Protein AF-A0A060C086-F1 (afdb_monomer)

Structure (mmCIF, N/CA/C/O backbone):
data_AF-A0A060C086-F1
#
_entry.id   AF-A0A060C086-F1
#
loop_
_atom_site.group_PDB
_atom_site.id
_atom_site.type_symbol
_atom_site.label_atom_id
_atom_site.label_alt_id
_atom_site.label_comp_id
_atom_site.label_asym_id
_atom_site.label_entity_id
_atom_site.label_seq_id
_atom_site.pdbx_PDB_ins_code
_atom_site.Cartn_x
_atom_site.Cartn_y
_atom_site.Cartn_z
_atom_site.occupancy
_atom_site.B_iso_or_equiv
_atom_site.auth_seq_id
_atom_site.auth_comp_id
_atom_site.auth_asym_id
_atom_site.auth_atom_id
_atom_site.pdbx_PDB_model_num
ATOM 1 N N . SER A 1 1 ? 16.767 -8.357 -11.569 1.00 62.69 1 SER A N 1
ATOM 2 C CA . SER A 1 1 ? 16.244 -6.981 -11.435 1.00 62.69 1 SER A CA 1
ATOM 3 C C . SER A 1 1 ? 14.722 -6.925 -11.527 1.00 62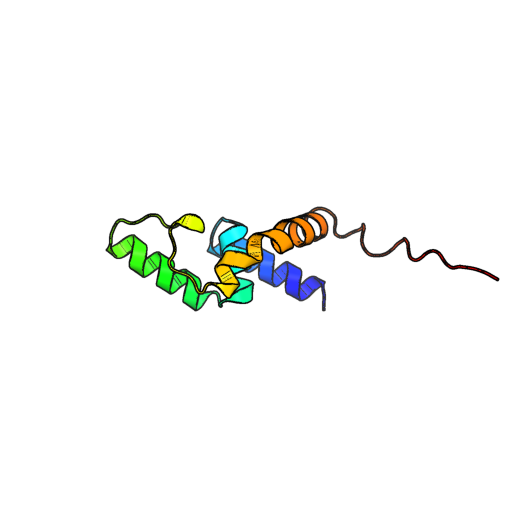.69 1 SER A C 1
ATOM 5 O O . SER A 1 1 ? 14.118 -6.390 -10.618 1.00 62.69 1 SER A O 1
ATOM 7 N N . THR A 1 2 ? 14.071 -7.550 -12.515 1.00 69.44 2 THR A N 1
ATOM 8 C CA . THR A 1 2 ? 12.589 -7.631 -12.570 1.00 69.44 2 THR A CA 1
ATOM 9 C C . THR A 1 2 ? 12.022 -8.765 -11.712 1.00 69.44 2 THR A C 1
ATOM 11 O O . THR A 1 2 ? 11.110 -8.552 -10.924 1.00 69.44 2 THR A O 1
ATOM 14 N N . ARG A 1 3 ? 12.624 -9.961 -11.786 1.00 73.69 3 ARG A N 1
ATOM 15 C CA . ARG A 1 3 ? 12.172 -11.146 -11.035 1.00 73.69 3 ARG A CA 1
ATOM 16 C C . ARG A 1 3 ? 12.162 -10.935 -9.517 1.00 73.69 3 ARG A C 1
ATOM 18 O O . ARG A 1 3 ? 11.155 -11.193 -8.887 1.00 73.69 3 ARG A O 1
ATOM 25 N N . ALA A 1 4 ? 13.226 -10.357 -8.959 1.00 79.25 4 ALA A N 1
ATOM 26 C CA . ALA A 1 4 ? 13.299 -10.057 -7.526 1.00 79.25 4 ALA A CA 1
ATOM 27 C C . ALA A 1 4 ? 12.222 -9.057 -7.059 1.00 79.25 4 ALA A C 1
ATOM 29 O O . ALA A 1 4 ? 11.703 -9.192 -5.957 1.00 79.25 4 ALA A O 1
ATOM 30 N N . ALA A 1 5 ? 11.861 -8.073 -7.893 1.00 77.81 5 ALA A N 1
ATOM 31 C CA . ALA A 1 5 ? 10.779 -7.142 -7.580 1.00 77.81 5 ALA A CA 1
ATOM 32 C C . ALA A 1 5 ? 9.408 -7.839 -7.609 1.00 77.81 5 ALA A C 1
ATOM 34 O O . ALA A 1 5 ? 8.577 -7.590 -6.740 1.00 77.81 5 ALA A O 1
ATOM 35 N N . LEU A 1 6 ? 9.195 -8.752 -8.565 1.00 80.31 6 LEU A N 1
ATOM 36 C CA . LEU A 1 6 ? 7.991 -9.585 -8.643 1.00 80.31 6 LEU A CA 1
ATOM 37 C C . LEU A 1 6 ? 7.885 -10.542 -7.446 1.00 80.31 6 LEU A C 1
ATOM 39 O O . LEU A 1 6 ? 6.833 -10.621 -6.818 1.00 80.31 6 LEU A O 1
ATOM 43 N N . ASP A 1 7 ? 8.980 -11.212 -7.083 1.00 86.00 7 ASP A N 1
ATOM 44 C CA . ASP A 1 7 ? 9.049 -12.093 -5.913 1.00 86.00 7 ASP A CA 1
ATOM 45 C C . ASP A 1 7 ? 8.752 -11.312 -4.622 1.00 86.00 7 ASP A C 1
ATOM 47 O O . ASP A 1 7 ? 8.007 -11.779 -3.757 1.00 86.00 7 ASP A O 1
ATOM 51 N N . TYR A 1 8 ? 9.274 -10.085 -4.510 1.00 89.12 8 TYR A N 1
ATOM 52 C CA . TYR A 1 8 ? 8.999 -9.216 -3.371 1.00 89.12 8 TYR A CA 1
ATOM 53 C C . TYR A 1 8 ? 7.532 -8.764 -3.321 1.00 89.12 8 TYR A C 1
ATOM 55 O O . TYR A 1 8 ? 6.907 -8.845 -2.266 1.00 89.12 8 TYR A O 1
ATOM 63 N N . LEU A 1 9 ? 6.935 -8.372 -4.451 1.00 86.31 9 LEU A N 1
ATOM 64 C CA . LEU A 1 9 ? 5.510 -8.026 -4.518 1.00 86.31 9 LEU A CA 1
ATOM 65 C C . LEU A 1 9 ? 4.602 -9.215 -4.175 1.00 86.31 9 LEU A C 1
ATOM 67 O O . LEU A 1 9 ? 3.631 -9.037 -3.443 1.00 86.31 9 LEU A O 1
ATOM 71 N N . ASN A 1 10 ? 4.939 -10.427 -4.623 1.00 87.19 10 ASN A N 1
ATOM 72 C CA . ASN A 1 10 ? 4.222 -11.648 -4.243 1.00 87.19 10 ASN A CA 1
ATOM 73 C C . ASN A 1 10 ? 4.313 -11.923 -2.737 1.00 87.19 10 ASN A C 1
ATOM 75 O O . ASN A 1 10 ? 3.314 -12.285 -2.115 1.00 87.19 10 ASN A O 1
ATOM 79 N N . ARG A 1 11 ? 5.482 -11.704 -2.122 1.00 93.94 11 ARG A N 1
ATOM 80 C CA . ARG A 1 11 ? 5.632 -11.787 -0.662 1.00 93.94 11 ARG A CA 1
ATOM 81 C C . ARG A 1 11 ? 4.722 -10.779 0.043 1.00 93.94 11 ARG A C 1
ATOM 83 O O . ARG A 1 11 ? 4.036 -11.154 0.989 1.00 93.94 11 ARG A O 1
ATOM 90 N N . LEU A 1 12 ? 4.692 -9.529 -0.417 1.00 93.69 12 LEU A N 1
ATOM 91 C CA . LEU A 1 12 ? 3.830 -8.490 0.153 1.00 93.69 12 LEU A CA 1
ATOM 92 C C . LEU A 1 12 ? 2.345 -8.843 -0.006 1.00 93.69 12 LEU A C 1
ATOM 94 O O . LEU A 1 12 ? 1.578 -8.690 0.941 1.00 93.69 12 LEU A O 1
ATOM 98 N N . TYR A 1 13 ? 1.942 -9.391 -1.154 1.00 91.56 13 TYR A N 1
ATOM 99 C CA . TYR A 1 13 ? 0.589 -9.910 -1.339 1.00 91.56 13 TYR A CA 1
ATOM 100 C C . TYR A 1 13 ? 0.272 -11.033 -0.344 1.00 91.56 13 TYR A C 1
ATOM 102 O O . TYR A 1 13 ? -0.767 -10.988 0.305 1.00 91.56 13 TYR A O 1
ATOM 110 N N . GLY A 1 14 ? 1.189 -11.981 -0.134 1.00 93.81 14 GLY A N 1
ATOM 111 C CA . GLY A 1 14 ? 1.031 -13.024 0.884 1.00 93.81 14 GLY A CA 1
ATOM 112 C C . GLY A 1 14 ? 0.913 -12.484 2.316 1.00 93.81 14 GLY A C 1
ATOM 113 O O . GLY A 1 14 ? 0.247 -13.097 3.144 1.00 93.81 14 GLY A O 1
ATOM 114 N N . MET A 1 15 ? 1.519 -11.329 2.611 1.00 94.56 15 MET A N 1
ATOM 115 C CA . MET A 1 15 ? 1.431 -10.680 3.925 1.00 94.56 15 MET A CA 1
ATOM 116 C C . MET A 1 15 ? 0.111 -9.935 4.144 1.00 94.56 15 MET A C 1
ATOM 118 O O . MET A 1 15 ? -0.404 -9.940 5.259 1.00 94.56 15 MET A O 1
ATOM 122 N N . PHE A 1 16 ? -0.415 -9.268 3.113 1.00 93.50 16 PHE A N 1
ATOM 123 C CA . PHE A 1 16 ? -1.560 -8.360 3.255 1.00 93.50 16 PHE A CA 1
ATOM 124 C C . PHE A 1 16 ? -2.871 -8.888 2.659 1.00 93.50 16 PHE A C 1
ATOM 126 O O . PHE A 1 16 ? -3.929 -8.341 2.955 1.00 93.50 16 PHE A O 1
ATOM 133 N N . GLY A 1 17 ? -2.820 -9.920 1.813 1.00 90.06 17 GLY A N 1
ATOM 134 C CA . GLY A 1 17 ? -3.980 -10.520 1.141 1.00 90.06 17 GLY A CA 1
ATOM 135 C C . GLY A 1 17 ? -4.651 -9.628 0.091 1.00 90.06 17 GLY A C 1
ATOM 136 O O . GLY A 1 17 ? -5.678 -10.003 -0.470 1.00 90.06 17 GLY A O 1
ATOM 137 N N . ASP A 1 18 ? -4.090 -8.450 -0.181 1.00 89.06 18 ASP A N 1
ATOM 138 C CA . ASP A 1 18 ? -4.668 -7.437 -1.055 1.00 89.06 18 ASP A CA 1
ATOM 139 C C . ASP A 1 18 ? -3.568 -6.743 -1.864 1.00 89.06 18 ASP A C 1
ATOM 141 O O . ASP A 1 18 ? -2.536 -6.324 -1.331 1.00 89.06 18 ASP A O 1
ATOM 145 N N . TRP A 1 19 ? -3.787 -6.620 -3.174 1.00 86.06 19 TRP A N 1
ATOM 146 C CA . TRP A 1 19 ? -2.803 -6.034 -4.082 1.00 86.06 19 TRP A CA 1
ATOM 147 C C . TRP A 1 19 ? -2.598 -4.537 -3.847 1.00 86.06 19 TRP A C 1
ATOM 149 O O . TRP A 1 19 ? -1.478 -4.053 -3.999 1.00 86.06 19 TRP A O 1
ATOM 159 N N . GLN A 1 20 ? -3.634 -3.797 -3.444 1.00 88.12 20 GLN A N 1
ATOM 160 C CA . GLN A 1 20 ? -3.500 -2.372 -3.148 1.00 88.12 20 GLN A CA 1
ATOM 161 C C . GLN A 1 20 ? -2.631 -2.170 -1.903 1.00 88.12 20 GLN A C 1
ATOM 163 O O . GLN A 1 20 ? -1.758 -1.303 -1.902 1.00 88.12 20 GLN A O 1
ATOM 168 N N . LEU A 1 21 ? -2.799 -3.008 -0.876 1.00 91.69 21 LEU A N 1
ATOM 169 C CA . LEU A 1 21 ? -1.944 -3.003 0.314 1.00 91.69 21 LEU A CA 1
ATOM 170 C C . LEU A 1 21 ? -0.513 -3.464 0.020 1.00 91.69 21 LEU A C 1
ATOM 172 O O . LEU A 1 21 ? 0.431 -2.849 0.515 1.00 91.69 21 LEU A O 1
ATOM 176 N N . ALA A 1 22 ? -0.329 -4.491 -0.811 1.00 91.25 22 ALA A N 1
ATOM 177 C CA . ALA A 1 22 ? 0.997 -4.945 -1.224 1.00 91.25 22 ALA A CA 1
ATOM 178 C C . ALA A 1 22 ? 1.771 -3.838 -1.956 1.00 91.25 22 ALA A C 1
ATOM 180 O O . ALA A 1 22 ? 2.938 -3.577 -1.668 1.00 91.25 22 ALA A O 1
ATOM 181 N N . LEU A 1 23 ? 1.106 -3.128 -2.865 1.00 86.88 23 LEU A N 1
ATOM 182 C CA . LEU A 1 23 ? 1.718 -2.038 -3.618 1.00 86.88 23 LEU A CA 1
ATOM 183 C C . LEU A 1 23 ? 1.933 -0.791 -2.745 1.00 86.88 23 LEU A C 1
ATOM 185 O O . LEU A 1 23 ? 2.962 -0.125 -2.871 1.00 86.88 23 LEU A O 1
ATOM 189 N N . ALA A 1 24 ? 1.028 -0.515 -1.800 1.00 89.12 24 ALA A N 1
ATOM 190 C CA . ALA A 1 24 ? 1.244 0.498 -0.770 1.00 89.12 24 ALA A CA 1
ATOM 191 C C . ALA A 1 24 ? 2.483 0.181 0.073 1.00 89.12 24 ALA A C 1
ATOM 193 O O . ALA A 1 24 ? 3.294 1.064 0.324 1.00 89.12 24 ALA A O 1
ATOM 194 N N . ALA A 1 25 ? 2.663 -1.079 0.470 1.00 91.81 25 ALA A N 1
ATOM 195 C CA . ALA A 1 25 ? 3.814 -1.536 1.239 1.00 91.81 25 ALA A CA 1
ATOM 196 C C . ALA A 1 25 ? 5.120 -1.467 0.442 1.00 91.81 25 ALA A C 1
ATOM 198 O O . ALA A 1 25 ? 6.160 -1.152 1.012 1.00 91.81 25 ALA A O 1
ATOM 199 N N . TYR A 1 26 ? 5.074 -1.691 -0.870 1.00 87.50 26 TYR A N 1
ATOM 200 C CA . TYR A 1 26 ? 6.238 -1.513 -1.734 1.00 87.50 26 TYR A CA 1
ATOM 201 C C . TYR A 1 26 ? 6.704 -0.047 -1.778 1.00 87.50 26 TYR A C 1
ATOM 203 O O . TYR A 1 26 ? 7.902 0.221 -1.779 1.00 87.50 26 TYR A O 1
ATOM 211 N N . ASN A 1 27 ? 5.769 0.912 -1.784 1.00 86.81 27 ASN A N 1
ATOM 212 C CA . ASN A 1 27 ? 6.081 2.344 -1.847 1.00 86.81 27 ASN A CA 1
ATOM 213 C C . ASN A 1 27 ? 6.349 2.986 -0.470 1.00 86.81 27 ASN A C 1
ATOM 215 O O . ASN A 1 27 ? 7.278 3.774 -0.331 1.00 86.81 27 ASN A O 1
ATOM 219 N N . TRP A 1 28 ? 5.545 2.659 0.543 1.00 91.62 28 TRP A N 1
ATOM 220 C CA . TRP A 1 28 ? 5.578 3.265 1.883 1.00 91.62 28 TRP A CA 1
ATOM 221 C C . TRP A 1 28 ? 6.316 2.415 2.933 1.00 91.62 28 TRP A C 1
ATOM 223 O O . TRP A 1 28 ? 6.583 2.865 4.054 1.00 91.62 28 TRP A O 1
ATOM 233 N N . GLY A 1 29 ? 6.653 1.178 2.577 1.00 92.81 29 GLY A N 1
ATOM 234 C CA . GLY A 1 29 ? 7.260 0.181 3.450 1.00 92.81 29 GLY A CA 1
ATOM 235 C C . GLY A 1 29 ? 6.226 -0.724 4.127 1.00 92.81 29 GLY A C 1
ATOM 236 O O . GLY A 1 29 ? 5.238 -0.260 4.704 1.00 92.81 29 GLY A O 1
ATOM 237 N N . GLU A 1 30 ? 6.498 -2.031 4.133 1.00 94.75 30 GLU A N 1
ATOM 238 C CA . GLU A 1 30 ? 5.653 -3.059 4.762 1.00 94.75 30 GLU A CA 1
ATOM 239 C C . GLU A 1 30 ? 5.370 -2.782 6.243 1.00 94.75 30 GLU A C 1
ATOM 241 O O . GLU A 1 30 ? 4.224 -2.862 6.686 1.00 94.75 30 GLU A O 1
ATOM 246 N N . GLY A 1 31 ? 6.381 -2.344 7.000 1.00 96.25 31 GLY A N 1
ATOM 247 C CA . GLY A 1 31 ? 6.221 -2.019 8.417 1.00 96.25 31 GLY A CA 1
ATOM 248 C C . GLY A 1 31 ? 5.317 -0.806 8.654 1.00 96.25 31 GLY A C 1
ATOM 249 O O . GLY A 1 31 ? 4.649 -0.719 9.683 1.00 96.25 31 GLY A O 1
ATOM 250 N N . SER A 1 32 ? 5.256 0.138 7.711 1.00 95.56 32 SER A N 1
ATOM 251 C CA . SER A 1 32 ? 4.361 1.295 7.805 1.00 95.56 32 SER A CA 1
ATOM 252 C C . SER A 1 32 ? 2.904 0.892 7.595 1.00 95.56 32 SER A C 1
ATOM 254 O O . SER A 1 32 ? 2.051 1.297 8.389 1.00 95.56 32 SER A O 1
ATOM 256 N N . VAL A 1 33 ? 2.641 0.033 6.604 1.00 95.25 33 VAL A N 1
ATOM 257 C CA . VAL A 1 33 ? 1.307 -0.533 6.347 1.00 95.25 33 VAL A CA 1
ATOM 258 C C . VAL A 1 33 ? 0.854 -1.407 7.515 1.00 95.25 33 VAL A C 1
ATOM 260 O O . VAL A 1 33 ? -0.241 -1.197 8.030 1.00 95.25 33 VAL A O 1
ATOM 263 N N . GLN A 1 34 ? 1.713 -2.297 8.022 1.00 96.12 34 GLN A N 1
ATOM 264 C CA . GLN A 1 34 ? 1.403 -3.115 9.201 1.00 96.12 34 GLN A CA 1
ATOM 265 C C . GLN A 1 34 ? 1.065 -2.259 10.423 1.00 96.12 34 GLN A C 1
ATOM 267 O O . GLN A 1 34 ? 0.065 -2.503 11.094 1.00 96.12 34 GLN A O 1
ATOM 272 N N . ARG A 1 35 ? 1.853 -1.212 10.708 1.00 96.44 35 ARG A N 1
ATOM 273 C CA . ARG A 1 35 ? 1.544 -0.287 11.808 1.00 96.44 35 ARG A CA 1
ATOM 274 C C . ARG A 1 35 ? 0.221 0.445 11.590 1.00 96.44 35 ARG A C 1
ATOM 276 O O . ARG A 1 35 ? -0.480 0.701 12.563 1.00 96.44 35 ARG A O 1
ATOM 283 N N . ALA A 1 36 ? -0.118 0.810 10.353 1.00 95.44 36 ALA A N 1
ATOM 284 C CA . ALA A 1 36 ? -1.399 1.440 10.046 1.00 95.44 36 ALA A CA 1
ATOM 285 C C . ALA A 1 36 ? -2.573 0.482 10.286 1.00 95.44 36 ALA A C 1
ATOM 287 O O . ALA A 1 36 ? -3.523 0.869 10.961 1.00 95.44 36 ALA A O 1
ATOM 288 N N . GLN A 1 37 ? -2.466 -0.769 9.833 1.00 96.00 37 GLN A N 1
ATOM 289 C CA . GLN A 1 37 ? -3.473 -1.797 10.094 1.00 96.00 37 GLN A CA 1
ATOM 290 C C . GLN A 1 37 ? -3.631 -2.066 11.590 1.00 96.00 37 GLN A C 1
ATOM 292 O O . GLN A 1 37 ? -4.742 -1.998 12.093 1.00 96.00 37 GLN A O 1
ATOM 297 N N . GLN A 1 38 ? -2.535 -2.253 12.331 1.00 95.94 38 GLN A N 1
ATOM 298 C CA . GLN A 1 38 ? -2.594 -2.469 13.782 1.00 95.94 38 GLN A CA 1
ATOM 299 C C . GLN A 1 38 ? -3.226 -1.289 14.534 1.00 95.94 38 GLN A C 1
ATOM 301 O O . GLN A 1 38 ? -3.902 -1.484 15.541 1.00 95.94 38 GLN A O 1
ATOM 306 N N . ARG A 1 39 ? -3.000 -0.045 14.084 1.00 96.19 39 ARG A N 1
ATOM 307 C CA . ARG A 1 39 ? -3.666 1.130 14.668 1.00 96.19 39 ARG A CA 1
ATOM 308 C C . ARG A 1 39 ? -5.169 1.108 14.402 1.00 96.19 39 ARG A C 1
ATOM 310 O O . ARG A 1 39 ? -5.927 1.333 15.339 1.00 96.19 39 ARG A O 1
ATOM 317 N N . ASN A 1 40 ? -5.578 0.828 13.166 1.00 96.62 40 ASN A N 1
ATOM 318 C CA . ASN A 1 40 ? -6.989 0.750 12.799 1.00 96.62 40 ASN A CA 1
ATOM 319 C C . ASN A 1 40 ? -7.696 -0.405 13.518 1.00 96.62 40 ASN A C 1
ATOM 321 O O . ASN A 1 40 ? -8.766 -0.198 14.076 1.00 96.62 40 ASN A O 1
ATOM 325 N N . GLU A 1 41 ? -7.069 -1.578 13.598 1.00 95.81 41 GLU A N 1
ATOM 326 C CA . GLU A 1 41 ? -7.594 -2.752 14.302 1.00 95.81 41 GLU A CA 1
ATOM 327 C C . GLU A 1 41 ? -7.867 -2.446 15.779 1.00 95.81 41 GLU A C 1
ATOM 329 O O . GLU A 1 41 ? -8.961 -2.704 16.277 1.00 95.81 41 GLU A O 1
ATOM 334 N N . LYS A 1 42 ? -6.923 -1.784 16.463 1.00 96.44 42 LYS A N 1
ATOM 335 C CA . LYS A 1 42 ? -7.097 -1.327 17.855 1.00 96.44 42 LYS A CA 1
ATOM 336 C C . LYS A 1 42 ? -8.243 -0.330 18.037 1.00 96.44 42 LYS A C 1
ATOM 338 O O . LYS A 1 42 ? -8.728 -0.168 19.152 1.00 96.44 42 LYS A O 1
ATOM 343 N N . GLN A 1 43 ? -8.638 0.359 16.972 1.00 95.88 43 GLN A N 1
ATOM 344 C CA . GLN A 1 43 ? -9.729 1.331 16.964 1.00 95.88 43 GLN A CA 1
ATOM 345 C C . GLN A 1 43 ? -11.034 0.749 16.397 1.00 95.88 43 GLN A C 1
ATOM 347 O O . GLN A 1 43 ? -12.026 1.467 16.320 1.00 95.88 43 GLN A O 1
ATOM 352 N N . GLY A 1 44 ? -11.051 -0.527 15.989 1.00 95.00 44 GLY A N 1
ATOM 353 C CA . GLY A 1 44 ? -12.200 -1.144 15.320 1.00 95.00 44 GLY A CA 1
ATOM 354 C C . GLY A 1 44 ? -12.498 -0.558 13.934 1.00 95.00 44 GLY A C 1
ATOM 355 O O . GLY A 1 44 ? -13.630 -0.641 13.462 1.00 95.00 44 GLY A O 1
ATOM 356 N N . LEU A 1 45 ? -11.507 0.066 13.292 1.00 95.00 45 LEU A N 1
ATOM 357 C CA . LEU A 1 45 ? -11.617 0.634 11.950 1.00 95.00 45 LEU A CA 1
ATOM 358 C C . LEU A 1 45 ? -11.284 -0.408 10.876 1.00 95.00 45 LEU A C 1
ATOM 360 O O . LEU A 1 45 ? -10.645 -1.429 11.136 1.00 95.00 45 LEU A O 1
ATOM 364 N N . GLY A 1 46 ? -11.686 -0.116 9.640 1.00 94.38 46 GLY A N 1
ATOM 365 C CA . GLY A 1 46 ? -11.390 -0.966 8.493 1.00 94.38 46 GLY A CA 1
ATOM 366 C C . GLY A 1 46 ? -9.887 -1.105 8.223 1.00 94.38 46 GLY A C 1
ATOM 367 O O . GLY A 1 46 ? -9.090 -0.214 8.521 1.00 94.38 46 GLY A O 1
ATOM 368 N N . LEU A 1 47 ? -9.491 -2.248 7.661 1.00 94.44 47 LEU A N 1
ATOM 369 C CA . LEU A 1 47 ? -8.089 -2.593 7.377 1.00 94.44 47 LEU A CA 1
ATOM 370 C C . LEU A 1 47 ? -7.758 -2.561 5.883 1.00 94.44 47 LEU A C 1
ATOM 372 O O . LEU A 1 47 ? -6.636 -2.902 5.495 1.00 94.44 47 LEU A O 1
ATOM 376 N N . LYS A 1 48 ? -8.737 -2.197 5.045 1.00 92.06 48 LYS A N 1
ATOM 377 C CA . LYS A 1 48 ? -8.568 -2.117 3.595 1.00 92.06 48 LYS A CA 1
ATOM 378 C C . LYS A 1 48 ? -7.753 -0.882 3.245 1.00 92.06 48 LYS A C 1
ATOM 380 O O . LYS A 1 48 ? -7.694 0.079 4.007 1.00 92.06 48 LYS A O 1
ATOM 385 N N . TYR A 1 49 ? -7.182 -0.877 2.046 1.00 89.12 49 TYR A N 1
ATOM 386 C CA . TYR A 1 49 ? -6.418 0.254 1.522 1.00 89.12 49 TYR A CA 1
ATOM 387 C C . TYR A 1 49 ? -7.148 1.601 1.673 1.00 89.12 49 TYR A C 1
ATOM 389 O O . TYR A 1 49 ? -6.550 2.588 2.082 1.00 89.12 49 TYR A O 1
ATOM 397 N N . THR A 1 50 ? -8.454 1.650 1.420 1.00 88.88 50 THR A N 1
ATOM 398 C CA . THR A 1 50 ? -9.259 2.878 1.549 1.00 88.88 50 THR A CA 1
ATOM 399 C C . THR A 1 50 ? -9.378 3.400 2.979 1.00 88.88 50 THR A C 1
ATOM 401 O O . THR A 1 50 ? -9.584 4.595 3.173 1.00 88.88 50 THR A O 1
ATOM 404 N N . ASP A 1 51 ? -9.229 2.521 3.967 1.00 91.69 51 ASP A N 1
ATOM 405 C CA . ASP A 1 51 ? -9.483 2.815 5.378 1.00 91.69 51 ASP A CA 1
ATOM 406 C C . ASP A 1 51 ? -8.198 3.216 6.117 1.00 91.69 51 ASP A C 1
ATOM 408 O O . ASP A 1 51 ? -8.241 3.795 7.206 1.00 91.69 51 ASP A O 1
ATOM 412 N N . LEU A 1 52 ? -7.029 2.917 5.540 1.00 90.62 52 LEU A N 1
ATOM 413 C CA . LEU A 1 52 ? -5.746 3.225 6.159 1.00 90.62 52 LEU A CA 1
ATOM 414 C C . LEU A 1 52 ? -5.354 4.691 5.950 1.00 90.62 52 LEU A C 1
ATOM 416 O O . LEU A 1 52 ? -5.340 5.236 4.841 1.00 90.62 52 LEU A O 1
ATOM 420 N N . SER A 1 53 ? -4.921 5.326 7.039 1.00 89.44 53 SER A N 1
ATOM 421 C CA . SER A 1 53 ? -4.271 6.631 6.961 1.00 89.44 53 SER A CA 1
ATOM 422 C C . SER A 1 53 ? -2.847 6.477 6.421 1.00 89.44 53 SER A C 1
ATOM 424 O O . SER A 1 53 ? -1.951 5.993 7.118 1.00 89.44 53 SER A O 1
ATOM 426 N N . MET A 1 54 ? -2.666 6.872 5.159 1.00 87.31 54 MET A N 1
ATOM 427 C CA . MET A 1 54 ? -1.419 6.799 4.398 1.00 87.31 54 MET A CA 1
ATOM 428 C C . MET A 1 54 ? -0.988 8.192 3.907 1.00 87.31 54 MET A C 1
ATOM 430 O O . MET A 1 54 ? -1.843 9.070 3.740 1.00 87.31 54 MET A O 1
ATOM 434 N N . PRO A 1 55 ? 0.311 8.403 3.620 1.00 86.19 55 PRO A N 1
ATOM 435 C CA . PRO A 1 55 ? 0.787 9.600 2.934 1.00 86.19 55 PRO A CA 1
ATOM 436 C C . PRO A 1 55 ? 0.080 9.805 1.588 1.00 86.19 55 PRO A C 1
ATOM 438 O O . PRO A 1 55 ? -0.268 8.841 0.902 1.00 86.19 55 PRO A O 1
ATOM 441 N N . ALA A 1 56 ? -0.106 11.066 1.185 1.00 80.06 56 ALA A N 1
ATOM 442 C CA . ALA A 1 56 ? -0.791 11.411 -0.065 1.00 80.06 56 ALA A CA 1
ATOM 443 C C . ALA A 1 56 ? -0.117 10.790 -1.303 1.00 80.06 56 ALA A C 1
ATOM 445 O O . ALA A 1 56 ? -0.802 10.336 -2.215 1.00 80.06 56 ALA A O 1
ATOM 446 N N . GLU A 1 57 ? 1.215 10.702 -1.301 1.00 76.50 57 GLU A N 1
ATOM 447 C CA . GLU A 1 57 ? 1.993 10.077 -2.374 1.00 76.50 57 GLU A CA 1
ATOM 448 C C . GLU A 1 57 ? 1.646 8.589 -2.556 1.00 76.50 57 GLU A C 1
ATOM 450 O O . GLU A 1 57 ? 1.428 8.133 -3.676 1.00 76.50 57 GLU A O 1
ATOM 455 N N . THR A 1 58 ? 1.483 7.852 -1.454 1.00 80.19 58 THR A N 1
ATOM 456 C CA . THR A 1 58 ? 1.107 6.430 -1.466 1.00 80.19 58 THR A CA 1
ATOM 457 C C . THR A 1 58 ? -0.370 6.230 -1.813 1.00 80.19 58 THR A C 1
ATOM 459 O O . THR A 1 58 ? -0.716 5.272 -2.508 1.00 80.19 58 THR A O 1
ATOM 462 N N . ARG A 1 59 ? -1.251 7.150 -1.386 1.00 77.88 59 ARG A N 1
ATOM 463 C CA . ARG A 1 59 ? -2.680 7.139 -1.759 1.00 77.88 59 ARG A CA 1
ATOM 464 C C . ARG A 1 59 ? -2.907 7.358 -3.254 1.00 77.88 59 ARG A C 1
ATOM 466 O O . ARG A 1 59 ? -3.811 6.771 -3.834 1.00 77.88 59 ARG A O 1
ATOM 473 N N . ASN A 1 60 ? -2.081 8.188 -3.883 1.00 70.31 60 ASN A N 1
ATOM 474 C CA . ASN A 1 60 ? -2.225 8.532 -5.298 1.00 70.31 60 ASN A CA 1
ATOM 475 C C . ASN A 1 60 ? 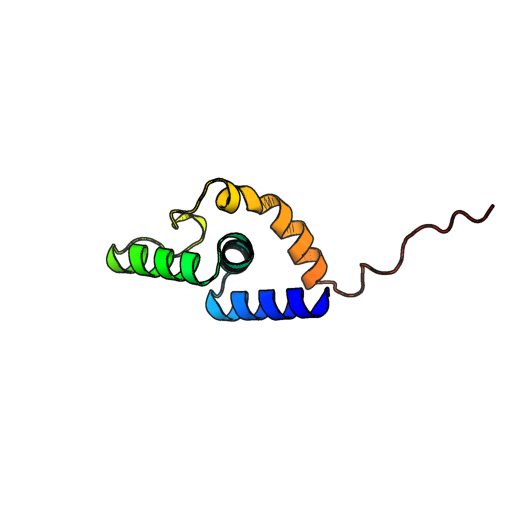-1.506 7.546 -6.236 1.00 70.31 60 ASN A C 1
ATOM 477 O O . ASN A 1 60 ? -1.497 7.746 -7.449 1.00 70.31 60 ASN A O 1
ATOM 481 N N . TYR A 1 61 ? -0.927 6.462 -5.708 1.00 66.44 61 TYR A N 1
ATOM 482 C CA . TYR A 1 61 ? -0.182 5.475 -6.499 1.00 66.44 61 TYR A CA 1
ATOM 483 C C . TYR A 1 61 ? -1.074 4.475 -7.267 1.00 66.44 61 TYR A C 1
ATOM 485 O O . TYR A 1 61 ? -0.568 3.675 -8.056 1.00 66.44 61 TYR A O 1
ATOM 493 N N . VAL A 1 62 ? -2.401 4.549 -7.088 1.00 57.31 62 VAL A N 1
ATOM 494 C CA . VAL A 1 62 ? -3.416 3.652 -7.681 1.00 57.31 62 VAL A CA 1
ATOM 495 C C . VAL A 1 62 ? -3.330 3.494 -9.218 1.00 57.31 62 VAL A C 1
ATOM 497 O O . VAL A 1 62 ? -3.440 2.363 -9.691 1.00 57.31 62 VAL A O 1
ATOM 500 N N . PRO A 1 63 ? -3.065 4.536 -10.036 1.00 56.16 63 PRO A N 1
ATOM 501 C CA . PRO A 1 63 ? -3.025 4.384 -11.497 1.00 56.16 63 PRO A CA 1
ATOM 502 C C . PRO A 1 63 ? -1.884 3.486 -11.998 1.00 56.16 63 PRO A C 1
ATOM 504 O O . PRO A 1 63 ? -2.024 2.803 -13.010 1.00 56.16 63 PRO A O 1
ATOM 507 N N . LYS A 1 64 ? -0.754 3.435 -11.277 1.00 55.19 64 LYS A N 1
ATOM 508 C CA . LYS A 1 64 ? 0.389 2.577 -11.638 1.00 55.19 64 LYS A CA 1
ATOM 509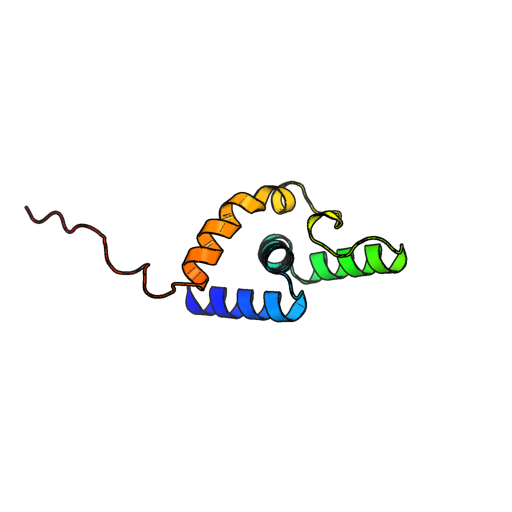 C C . LYS A 1 64 ? 0.126 1.096 -11.342 1.00 55.19 64 LYS A C 1
ATOM 511 O O . LYS A 1 64 ? 0.779 0.238 -11.934 1.00 55.19 64 LYS A O 1
ATOM 516 N N . LEU A 1 65 ? -0.844 0.787 -10.475 1.00 57.84 65 LEU A N 1
ATOM 517 C CA . LEU A 1 65 ? -1.167 -0.586 -10.074 1.00 57.84 65 LEU A CA 1
ATOM 518 C C . LEU A 1 65 ? -1.728 -1.406 -11.237 1.00 57.84 65 LEU A C 1
ATOM 520 O O . LEU A 1 65 ? -1.400 -2.581 -11.350 1.00 57.84 65 LEU A O 1
ATOM 524 N N . GLN A 1 66 ? -2.513 -0.792 -12.128 1.00 60.69 66 GLN A N 1
ATOM 525 C CA . GLN A 1 66 ? -3.073 -1.490 -13.288 1.00 60.69 66 GLN A CA 1
ATOM 526 C C . GLN A 1 66 ? -1.973 -1.944 -1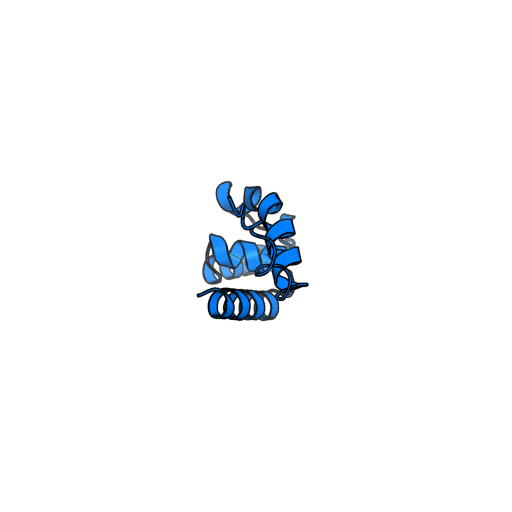4.256 1.00 60.69 66 GLN A C 1
ATOM 528 O O . GLN A 1 66 ? -2.006 -3.065 -14.754 1.00 60.69 66 GLN A O 1
ATOM 533 N N . ALA A 1 67 ? -0.965 -1.097 -14.478 1.00 60.31 67 ALA A N 1
ATOM 534 C CA . ALA A 1 67 ? 0.165 -1.426 -15.341 1.00 60.31 67 ALA A CA 1
ATOM 535 C C . ALA A 1 67 ? 1.025 -2.548 -14.739 1.00 60.31 67 ALA A C 1
ATOM 537 O O . ALA A 1 67 ? 1.391 -3.486 -15.440 1.00 60.31 67 ALA A O 1
ATOM 538 N N . ILE A 1 68 ? 1.297 -2.490 -13.431 1.00 62.88 68 ILE A N 1
ATOM 539 C CA . ILE A 1 68 ? 2.088 -3.516 -12.739 1.00 62.88 68 ILE A CA 1
ATOM 540 C C . ILE A 1 68 ? 1.322 -4.844 -12.667 1.00 62.88 68 ILE A C 1
ATOM 542 O O . ILE A 1 68 ? 1.914 -5.888 -12.919 1.00 62.88 68 ILE A O 1
ATOM 546 N N . LYS A 1 69 ? 0.007 -4.818 -12.406 1.00 61.09 69 LYS A N 1
ATOM 547 C CA . LYS A 1 69 ? -0.851 -6.012 -12.436 1.00 61.09 69 LYS A CA 1
ATOM 548 C C . LYS A 1 69 ? -0.793 -6.698 -13.801 1.00 61.09 69 LYS A C 1
ATOM 550 O O . LYS A 1 69 ? -0.556 -7.897 -13.849 1.00 61.09 69 LYS A O 1
ATOM 555 N N . ASN A 1 70 ? -0.910 -5.938 -14.892 1.00 61.25 70 ASN A N 1
ATOM 556 C CA . ASN A 1 70 ? -0.825 -6.491 -16.245 1.00 61.25 70 ASN A CA 1
ATOM 557 C C . ASN A 1 70 ? 0.550 -7.135 -16.528 1.00 61.25 70 ASN A C 1
ATOM 559 O O . ASN A 1 70 ? 0.613 -8.152 -17.208 1.00 61.25 70 ASN A O 1
ATOM 563 N N . ILE A 1 71 ? 1.640 -6.584 -15.979 1.00 60.66 71 ILE A N 1
ATOM 564 C CA . ILE A 1 71 ? 2.994 -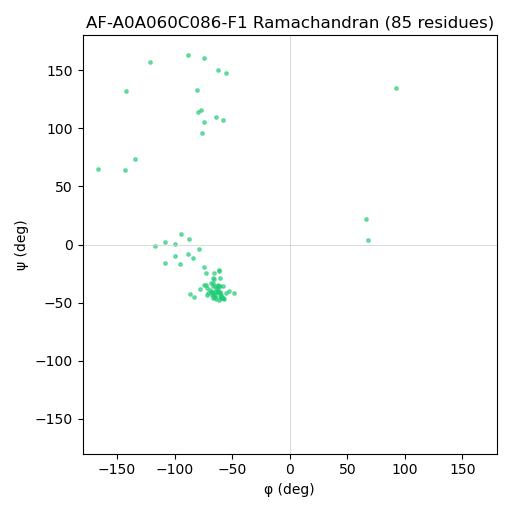7.160 -16.096 1.00 60.66 71 ILE A CA 1
ATOM 565 C C . ILE A 1 71 ? 3.144 -8.434 -15.243 1.00 60.66 71 ILE A C 1
ATOM 567 O O . ILE A 1 71 ? 3.812 -9.374 -15.663 1.00 60.66 71 ILE A O 1
ATOM 571 N N . ILE A 1 72 ? 2.530 -8.483 -14.054 1.00 58.72 72 ILE A N 1
ATOM 572 C CA . IL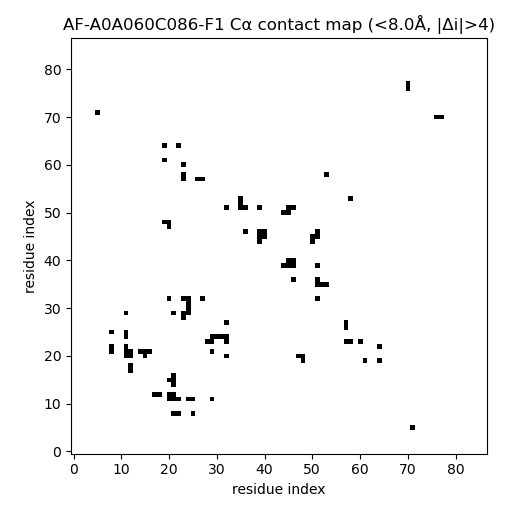E A 1 72 ? 2.551 -9.662 -13.170 1.00 58.72 72 ILE A CA 1
ATOM 573 C C . ILE A 1 72 ? 1.705 -10.803 -13.752 1.00 58.72 72 ILE A C 1
ATOM 575 O O . ILE A 1 72 ? 2.121 -11.957 -13.695 1.00 58.72 72 ILE A O 1
ATOM 579 N N . GLU A 1 73 ? 0.530 -10.491 -14.305 1.00 59.12 73 GLU A N 1
ATOM 580 C CA . GLU A 1 73 ? -0.384 -11.471 -14.910 1.00 59.12 73 GLU A CA 1
ATOM 581 C C . GLU A 1 73 ? 0.136 -11.996 -16.258 1.00 59.12 73 GLU A C 1
ATOM 583 O O . GLU A 1 73 ? -0.183 -13.120 -16.642 1.00 59.12 73 GLU A O 1
ATOM 588 N N . HIS A 1 74 ? 0.982 -11.222 -16.944 1.00 57.78 74 HIS A N 1
ATOM 589 C CA . HIS A 1 74 ? 1.589 -11.591 -18.221 1.00 57.78 74 HIS A CA 1
ATOM 590 C C . HIS A 1 74 ? 3.097 -11.280 -18.251 1.00 57.78 74 HIS A C 1
ATOM 592 O O . HIS A 1 74 ? 3.530 -10.356 -18.951 1.00 57.78 74 HIS A O 1
ATOM 598 N N . PRO A 1 75 ? 3.932 -12.063 -17.541 1.00 53.28 75 PRO A N 1
ATOM 599 C CA . PRO A 1 75 ? 5.379 -11.835 -17.496 1.00 53.28 75 PRO A CA 1
ATOM 600 C C . PRO A 1 75 ? 6.053 -11.956 -18.877 1.00 53.28 75 PRO A C 1
ATOM 602 O O . PRO A 1 75 ? 7.109 -11.361 -19.098 1.00 53.28 75 PRO A O 1
ATOM 605 N N . ASP A 1 76 ? 5.420 -12.658 -19.823 1.00 54.44 76 ASP A N 1
ATOM 606 C CA . ASP A 1 76 ? 5.968 -12.974 -21.148 1.00 54.44 76 ASP A CA 1
ATOM 607 C C . ASP A 1 76 ? 5.777 -11.856 -22.193 1.00 54.44 76 ASP A C 1
ATOM 609 O O . ASP A 1 76 ? 6.387 -11.884 -23.262 1.00 54.44 76 ASP A O 1
ATOM 613 N N . VAL A 1 77 ? 4.961 -10.834 -21.906 1.00 53.91 77 VAL A N 1
ATOM 614 C CA . VAL A 1 77 ? 4.559 -9.826 -22.912 1.00 53.91 77 VAL A CA 1
ATOM 615 C C . VAL A 1 77 ? 5.539 -8.645 -22.996 1.00 53.91 77 VAL A C 1
ATOM 617 O O . VAL A 1 77 ? 5.483 -7.845 -23.925 1.00 53.91 77 VAL A O 1
ATOM 620 N N . THR A 1 78 ? 6.518 -8.545 -22.091 1.00 52.94 78 THR A N 1
ATOM 621 C CA . THR A 1 78 ? 7.377 -7.342 -22.004 1.00 52.94 78 THR A CA 1
ATOM 622 C C . THR A 1 78 ? 8.700 -7.433 -22.783 1.00 52.94 78 THR A C 1
ATOM 624 O O . THR A 1 78 ? 9.543 -6.551 -22.645 1.00 52.94 78 THR A O 1
ATOM 627 N N . ALA A 1 79 ? 8.917 -8.464 -23.608 1.00 49.62 79 ALA A N 1
ATOM 628 C CA . ALA A 1 79 ? 10.192 -8.645 -24.320 1.00 49.62 79 ALA A CA 1
ATOM 629 C C . ALA A 1 79 ? 10.126 -8.599 -25.859 1.00 49.62 79 ALA A C 1
ATOM 631 O O . ALA A 1 79 ? 11.174 -8.706 -26.492 1.00 49.62 79 ALA A O 1
ATOM 632 N N . SER A 1 80 ? 8.963 -8.433 -26.500 1.00 48.06 80 SER A N 1
ATOM 633 C CA . SER A 1 80 ? 8.892 -8.574 -27.966 1.00 48.06 80 SER A CA 1
ATOM 634 C C . SER A 1 80 ? 7.944 -7.607 -28.675 1.00 48.06 80 SER A C 1
ATOM 636 O O . SER A 1 80 ? 7.011 -8.018 -29.346 1.00 48.06 80 SER A O 1
ATOM 638 N N . SER A 1 81 ? 8.237 -6.309 -28.617 1.00 46.56 81 SER A N 1
ATOM 639 C CA . SER A 1 81 ? 7.935 -5.408 -29.744 1.00 46.56 81 SER A CA 1
ATOM 640 C C . SER A 1 81 ? 8.646 -4.065 -29.572 1.00 46.56 81 SER A C 1
ATOM 642 O O . SER A 1 81 ? 8.015 -3.023 -29.414 1.00 46.56 81 SER A O 1
ATOM 644 N N . SER A 1 82 ? 9.979 -4.073 -29.598 1.00 44.34 82 SER A N 1
ATOM 645 C CA . SER A 1 82 ? 10.660 -2.923 -30.194 1.00 44.34 82 SER A CA 1
ATOM 646 C C . SER A 1 82 ? 10.584 -3.164 -31.701 1.00 44.34 82 SER A C 1
ATOM 648 O O . SER A 1 82 ? 11.131 -4.181 -32.141 1.00 44.34 82 SER A O 1
ATOM 650 N N . PRO A 1 83 ? 9.868 -2.351 -32.498 1.00 47.50 83 PRO A N 1
ATOM 651 C CA . PRO A 1 83 ? 9.975 -2.473 -33.938 1.00 47.50 83 PRO A CA 1
ATOM 652 C C . PRO A 1 83 ? 11.421 -2.109 -34.268 1.00 47.50 83 PRO A C 1
ATOM 654 O O . PRO A 1 83 ? 11.843 -0.966 -34.096 1.00 47.50 83 PRO A O 1
ATOM 657 N N . ARG A 1 84 ? 12.212 -3.109 -34.667 1.00 48.25 84 ARG A N 1
ATOM 658 C CA . ARG A 1 84 ? 13.434 -2.842 -35.414 1.00 48.25 84 ARG A CA 1
ATOM 659 C C . ARG A 1 84 ? 12.987 -2.078 -36.656 1.00 48.25 84 ARG A C 1
ATOM 661 O O . ARG A 1 84 ? 12.298 -2.636 -37.504 1.00 48.25 84 ARG A O 1
ATOM 668 N N . ILE A 1 85 ? 13.278 -0.783 -36.685 1.00 54.06 85 ILE A N 1
ATOM 669 C CA . ILE A 1 85 ? 13.312 -0.032 -37.930 1.00 54.06 85 ILE A CA 1
ATOM 670 C C . ILE A 1 85 ? 14.628 -0.456 -38.567 1.00 54.06 85 ILE A C 1
ATOM 672 O O . ILE A 1 85 ? 15.694 0.004 -38.159 1.00 54.06 85 ILE A O 1
ATOM 676 N N . ASP A 1 86 ? 14.533 -1.439 -39.452 1.00 49.34 86 ASP A N 1
ATOM 677 C CA . ASP A 1 86 ? 15.592 -1.739 -40.399 1.00 49.34 86 ASP A CA 1
ATOM 678 C C . ASP A 1 86 ? 15.496 -0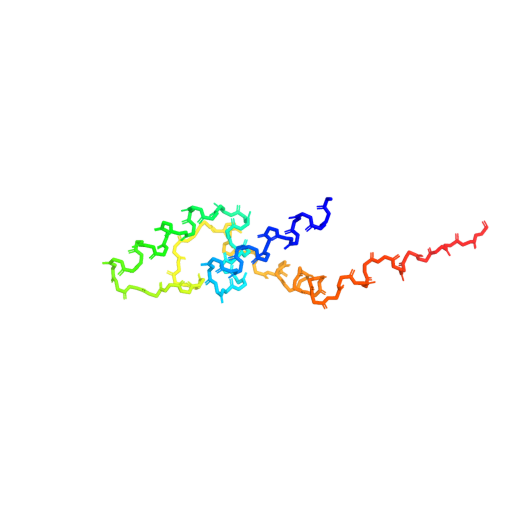.673 -41.504 1.00 49.34 86 ASP A C 1
ATOM 680 O O . ASP A 1 86 ? 14.484 -0.603 -42.207 1.00 49.34 86 ASP A O 1
ATOM 684 N N . GLU A 1 87 ? 16.528 0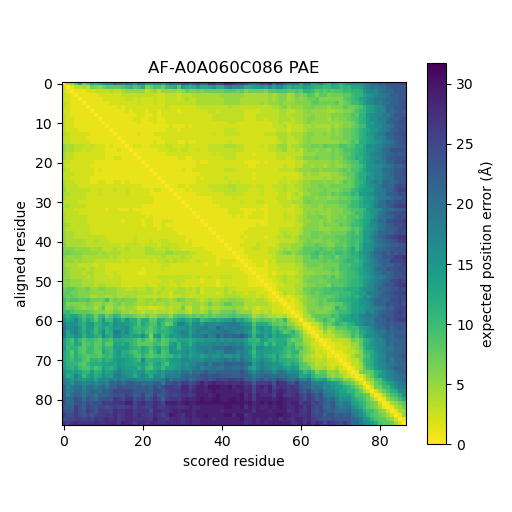.161 -41.624 1.00 43.16 87 GLU A N 1
ATOM 685 C CA . GLU A 1 87 ? 16.869 0.896 -42.849 1.00 43.16 87 GLU A CA 1
ATOM 686 C C . GLU A 1 87 ? 18.367 0.720 -43.120 1.00 43.16 87 GLU A C 1
ATOM 688 O O . GLU A 1 87 ? 19.155 0.792 -42.143 1.00 43.16 87 GLU A O 1
#

Nearest PDB structures (foldseek):
  8rhi-assembly1_B  TM=8.246E-01  e=8.813E-06  Pseudomonas aeruginosa
  8rhe-assembly2_B  TM=7.735E-01  e=4.490E-06  Pseudomonas aeruginosa
  8rhi-assembly1_A  TM=8.163E-01  e=1.198E-05  Pseudomonas aeruginosa
  8rhf-assembly2_A  TM=8.091E-01  e=1.439E-05  Pseudomonas aeruginosa
  8rhf-assembly1_B  TM=7.724E-01  e=1.627E-05  Pseudomonas aeruginosa

Secondary structure (D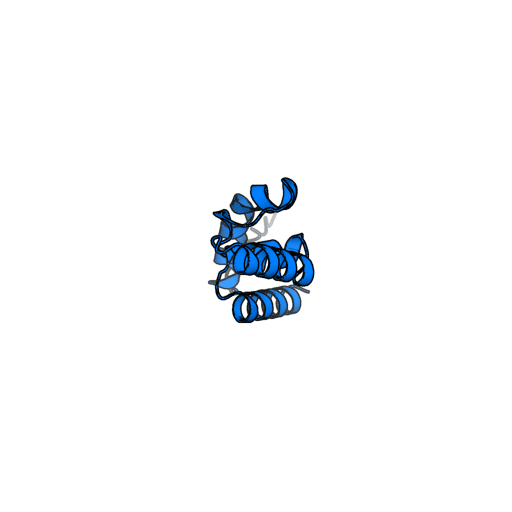SSP, 8-state):
-HHHHHHHHHHHHHHHSSHHHHHHHHHH-HHHHHHHHHHHHHTT---SGGGS---HHHHTTHHHHHHHHHHHH-GGGGGS-------

Solvent-accessible surface area (backbone atoms only — not comparable to full-atom values): 5294 Å² total; per-residue (Å²): 119,66,64,62,54,52,54,50,45,52,51,34,25,73,74,61,77,33,67,66,46,16,52,37,18,71,74,64,33,55,70,51,49,50,52,36,38,55,53,24,54,78,69,76,46,56,75,49,67,92,56,46,86,65,58,70,72,55,66,67,46,61,76,57,48,60,60,51,49,53,44,69,79,38,70,80,71,83,81,78,78,79,80,79,81,83,129

Organism: NCBI:txid310579

Radius of gyration: 16.3 Å; Cα contacts (8 Å, |Δi|>4): 58; chains: 1; bounding box: 29×24×61 Å

Sequence (87 aa):
STRAALDYLNRLYGMFGDWQLALAAYNWGEGSVQRAQQRNEKQGLGLKYTDLSMPAETRNYVPKLQAIKNIIEHPDVTASSSPRIDE

pLDDT: mean 78.37, std 17.31, range [43.16, 96.62]

Foldseek 3Di:
DVVVVLVQLVVLCVVQVDSLRSQLCVVVNSVVLVVQQVVCVVVVWDSDPVTGDDDPVSNPCVVVSVVVVVCSVCVPPPPDDPPPPDD

InterPro domains:
  IPR008258 Transglycosylase SLT domain 1 [PF01464] (1-43)
  IPR023346 Lysozyme-like domain superfamily [SSF53955] (1-74)

Mean predicted aligned error: 9.35 Å